Protein AF-A0A0D0ASL9-F1 (afdb_monomer_lite)

Sequence (94 aa):
MATTQSLRQTFHIVSISDLILCHLSPRTLVWLSRTCRMAHQAVTRFLQRAYNINRHLSRYFQDPLQFRSLQARTGLVISGSNALQFLDRTSYPE

pLDDT: mean 87.44, std 17.0, range [39.72, 98.38]

Secondary structure (DSSP, 8-state):
--HHHHTTTS--SPPHHHHHHTTS-HHHHHHHTTT-HHHHHHHHHHHHHHT-HHHHHTTT-S-HHHHHHHHHHHT----THHHHHHHHT-----

Foldseek 3Di:
DPPVVVVVPPDPDQPPLLVVLLPDAPVVLVVQLPPDVVSVVSSVVSCCVLLPQQVLCVVPDVGSVVVVVVCVVPVDDDDDPSVVCSNNSHDDDD

Organism: NCBI:txid930992

InterPro domains:
  IPR001810 F-box domain [PF00646] (19-45)

Radius of gyration: 16.53 Å; chains: 1; bounding box: 46×33×36 Å

Structure (mmCIF, N/CA/C/O backbone):
data_AF-A0A0D0ASL9-F1
#
_entry.id   AF-A0A0D0ASL9-F1
#
loop_
_atom_site.group_PDB
_atom_site.id
_atom_site.type_symbol
_atom_site.label_atom_id
_atom_site.label_alt_id
_atom_site.label_comp_id
_atom_site.label_asym_id
_atom_site.label_entity_id
_atom_site.label_seq_id
_atom_site.pdbx_PDB_ins_code
_atom_site.Cartn_x
_atom_site.Cartn_y
_atom_site.Cartn_z
_atom_site.occupancy
_atom_site.B_iso_or_equiv
_atom_site.auth_seq_id
_atom_site.auth_comp_id
_atom_site.auth_asym_id
_atom_site.auth_atom_id
_atom_site.pdbx_PDB_model_num
ATOM 1 N N . MET A 1 1 ? 24.289 25.446 -11.431 1.00 44.38 1 MET A N 1
ATOM 2 C CA . MET A 1 1 ? 23.969 24.097 -10.901 1.00 44.38 1 MET A CA 1
ATOM 3 C C . MET A 1 1 ? 22.810 24.134 -9.878 1.00 44.38 1 MET A C 1
ATOM 5 O O . MET A 1 1 ? 22.866 23.451 -8.871 1.00 44.38 1 MET A O 1
ATOM 9 N N . ALA A 1 2 ? 21.738 24.906 -10.130 1.00 39.72 2 ALA A N 1
ATOM 10 C CA . ALA A 1 2 ? 20.603 25.069 -9.195 1.00 39.72 2 ALA A CA 1
ATOM 11 C C . ALA A 1 2 ? 19.217 25.069 -9.884 1.00 39.72 2 ALA A C 1
ATOM 13 O O . ALA A 1 2 ? 18.187 25.226 -9.237 1.00 39.72 2 ALA A O 1
ATOM 14 N N . THR A 1 3 ? 19.164 24.884 -11.205 1.00 43.25 3 THR A N 1
ATOM 15 C CA . THR A 1 3 ? 17.942 25.055 -12.010 1.00 43.25 3 THR A CA 1
ATOM 16 C C . THR A 1 3 ? 1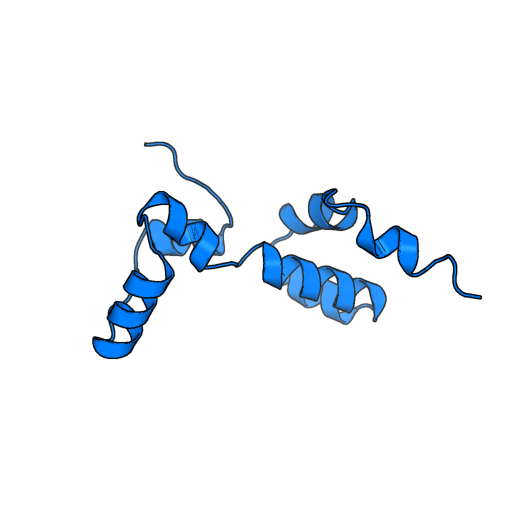7.134 23.767 -12.198 1.00 43.25 3 THR A C 1
ATOM 18 O O . THR A 1 3 ? 15.936 23.828 -12.452 1.00 43.25 3 THR A O 1
ATOM 21 N N . THR A 1 4 ? 17.730 22.587 -12.004 1.00 48.59 4 THR A N 1
ATOM 22 C CA . THR A 1 4 ? 17.040 21.290 -12.165 1.00 48.59 4 THR A CA 1
ATOM 23 C C . THR A 1 4 ? 16.161 20.896 -10.977 1.00 48.59 4 THR A C 1
ATOM 25 O O . THR A 1 4 ? 15.303 20.024 -11.114 1.00 48.59 4 THR A O 1
ATOM 28 N N . GLN A 1 5 ? 16.349 21.519 -9.811 1.00 49.03 5 GLN A N 1
ATOM 29 C CA . GLN A 1 5 ? 15.604 21.180 -8.595 1.00 49.03 5 GLN A CA 1
ATOM 30 C C . GLN A 1 5 ? 14.258 21.919 -8.512 1.00 49.03 5 GLN A C 1
ATOM 32 O O . GLN A 1 5 ? 13.279 21.332 -8.059 1.00 49.03 5 GLN A O 1
ATOM 37 N N . SER A 1 6 ? 14.190 23.142 -9.052 1.00 42.84 6 SER A N 1
ATOM 38 C CA . SER A 1 6 ? 12.982 23.984 -9.089 1.00 42.84 6 SER A CA 1
ATOM 39 C C . SER A 1 6 ? 11.884 23.412 -10.004 1.00 42.84 6 SER A C 1
ATOM 41 O O . SER A 1 6 ? 10.729 23.314 -9.597 1.00 42.84 6 SER A O 1
ATOM 43 N N . LEU A 1 7 ? 12.239 22.866 -11.178 1.00 47.00 7 LEU A N 1
ATOM 44 C CA . LEU A 1 7 ? 11.262 22.244 -12.093 1.00 47.00 7 LEU A CA 1
ATOM 45 C C . LEU A 1 7 ? 10.611 20.964 -11.543 1.00 47.00 7 LEU A C 1
ATOM 47 O O . LEU A 1 7 ? 9.567 20.542 -12.035 1.00 47.00 7 LEU A O 1
ATOM 51 N N . ARG A 1 8 ? 11.195 20.333 -10.514 1.00 48.25 8 ARG A N 1
ATOM 52 C CA . ARG A 1 8 ? 10.577 19.176 -9.846 1.00 48.25 8 ARG A CA 1
ATOM 53 C C . ARG A 1 8 ? 9.422 19.568 -8.923 1.00 48.25 8 ARG A C 1
ATOM 55 O O . ARG A 1 8 ? 8.637 18.692 -8.579 1.00 48.25 8 ARG A O 1
ATOM 62 N N . GLN A 1 9 ? 9.335 20.833 -8.505 1.00 46.81 9 GLN A N 1
ATOM 63 C CA . GLN A 1 9 ? 8.321 21.308 -7.557 1.00 46.81 9 GLN A CA 1
ATOM 64 C C . GLN A 1 9 ? 7.061 21.846 -8.248 1.00 46.81 9 GLN A C 1
ATOM 66 O O . GLN A 1 9 ? 6.002 21.865 -7.630 1.00 46.81 9 GLN A O 1
ATOM 71 N N . THR A 1 10 ? 7.142 22.250 -9.518 1.00 41.97 10 THR A N 1
ATOM 72 C CA . THR A 1 10 ? 6.058 22.991 -10.190 1.00 41.97 10 THR A CA 1
ATOM 73 C C . THR A 1 10 ? 5.049 22.111 -10.929 1.00 41.97 10 THR A C 1
ATOM 75 O O . THR A 1 10 ? 3.965 22.573 -11.272 1.00 41.97 10 THR A O 1
ATOM 78 N N . PHE A 1 11 ? 5.346 20.831 -11.152 1.00 45.91 11 PHE A N 1
ATOM 79 C CA . PHE A 1 11 ? 4.431 19.944 -11.861 1.00 45.91 11 PHE A CA 1
ATOM 80 C C . PHE A 1 11 ? 3.713 19.006 -10.893 1.00 45.91 11 PHE A C 1
ATOM 82 O O . PHE A 1 11 ? 4.186 17.917 -10.582 1.00 45.91 11 PHE A O 1
ATOM 89 N N . HIS A 1 12 ? 2.489 19.386 -10.520 1.00 51.44 12 HIS A N 1
ATOM 90 C CA . HIS A 1 12 ? 1.440 18.487 -10.010 1.00 51.44 12 HIS A CA 1
ATOM 91 C C . HIS A 1 12 ? 0.962 17.469 -11.082 1.00 51.44 12 HIS A C 1
ATOM 93 O O . HIS A 1 12 ? -0.129 16.910 -10.986 1.00 51.44 12 HIS A O 1
ATOM 99 N N . ILE A 1 13 ? 1.770 17.249 -12.126 1.00 58.84 13 ILE A N 1
ATOM 100 C CA . ILE A 1 13 ? 1.502 16.369 -13.257 1.00 58.84 13 ILE A CA 1
ATOM 101 C C . ILE A 1 13 ? 1.915 14.956 -12.853 1.00 58.84 13 ILE A C 1
ATOM 103 O O . ILE A 1 13 ? 3.021 14.731 -12.353 1.00 58.84 13 ILE A O 1
ATOM 107 N N . VAL A 1 14 ? 1.017 13.998 -13.079 1.00 67.31 14 VAL A N 1
ATOM 108 C CA . VAL A 1 14 ? 1.314 12.566 -12.981 1.00 67.31 14 VAL A CA 1
ATOM 109 C C . VAL A 1 14 ? 2.570 12.282 -13.807 1.00 67.31 14 VAL A C 1
ATOM 111 O O . VAL A 1 14 ? 2.606 12.548 -15.006 1.00 67.31 14 VAL A O 1
ATOM 114 N N . SER A 1 15 ? 3.630 11.785 -13.165 1.00 82.75 15 SER A N 1
ATOM 115 C CA . SER A 1 15 ? 4.871 11.461 -13.874 1.00 82.75 15 SER A CA 1
ATOM 116 C C . SER A 1 15 ? 4.582 10.427 -14.965 1.00 82.75 15 SER A C 1
ATOM 118 O O . SER A 1 15 ? 3.799 9.511 -14.735 1.00 82.75 15 SER A O 1
ATOM 120 N N . ILE A 1 16 ? 5.252 10.504 -16.119 1.00 87.12 16 ILE A N 1
ATOM 121 C CA . ILE 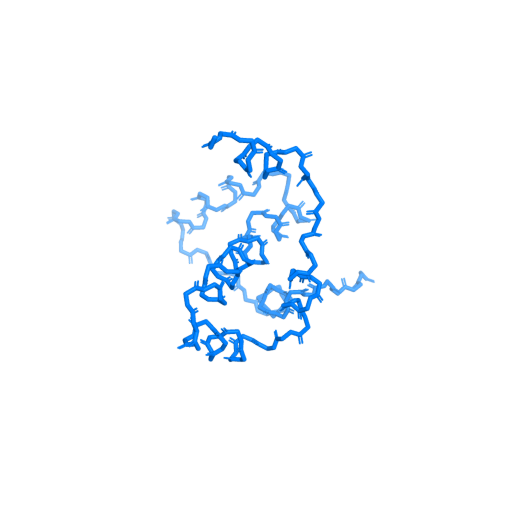A 1 16 ? 5.156 9.462 -17.162 1.00 87.12 16 ILE A CA 1
ATOM 122 C C . ILE A 1 16 ? 5.424 8.072 -16.563 1.00 87.12 16 ILE A C 1
ATOM 124 O O . ILE A 1 16 ? 4.758 7.100 -16.908 1.00 87.12 16 ILE A O 1
ATOM 128 N N . SER A 1 17 ? 6.337 7.985 -15.593 1.00 89.12 17 SER A N 1
ATOM 129 C CA . SER A 1 17 ? 6.585 6.752 -14.853 1.00 89.12 17 SER A CA 1
ATOM 130 C C . SER A 1 17 ? 5.334 6.245 -14.133 1.00 89.12 17 SER A C 1
ATOM 132 O O . SER A 1 17 ? 5.074 5.052 -14.165 1.00 89.12 17 SER A O 1
ATOM 134 N N . ASP A 1 18 ? 4.522 7.114 -13.530 1.00 91.31 18 ASP A N 1
ATOM 135 C CA . ASP A 1 18 ? 3.303 6.705 -12.820 1.00 91.31 18 ASP A CA 1
ATOM 136 C C . ASP A 1 18 ? 2.266 6.087 -13.767 1.00 91.31 18 ASP A C 1
ATOM 138 O O . ASP A 1 18 ? 1.590 5.139 -13.368 1.00 91.31 18 ASP A O 1
ATOM 142 N N . LEU A 1 19 ? 2.190 6.565 -15.017 1.00 91.44 19 LEU A N 1
ATOM 143 C CA . LEU A 1 19 ? 1.329 5.986 -16.058 1.00 91.44 19 LEU A CA 1
ATOM 144 C C . LEU A 1 19 ? 1.765 4.572 -16.454 1.00 91.44 19 LEU A C 1
ATOM 146 O O . LEU A 1 19 ? 0.938 3.752 -16.820 1.00 91.44 19 LEU A O 1
ATOM 150 N N . ILE A 1 20 ? 3.058 4.262 -16.376 1.00 93.19 20 ILE A N 1
ATOM 151 C CA . ILE A 1 20 ? 3.559 2.910 -16.654 1.00 93.19 20 ILE A CA 1
ATOM 152 C C . ILE A 1 20 ? 3.366 2.022 -15.418 1.00 93.19 20 ILE A C 1
ATOM 154 O O . ILE A 1 20 ? 2.883 0.895 -15.509 1.00 93.19 20 ILE A O 1
ATOM 158 N N . LEU A 1 21 ? 3.729 2.535 -14.240 1.00 95.44 21 LEU A N 1
ATOM 159 C CA . LEU A 1 21 ? 3.727 1.787 -12.983 1.00 95.44 21 LEU A CA 1
ATOM 160 C C . LEU A 1 21 ? 2.310 1.423 -12.505 1.00 95.44 21 LEU A C 1
ATOM 162 O O . LEU A 1 21 ? 2.147 0.413 -11.813 1.00 95.44 21 LEU A O 1
ATOM 166 N N . CYS A 1 22 ? 1.279 2.189 -12.883 1.00 94.19 22 CYS A N 1
ATOM 167 C CA . CYS A 1 22 ? -0.106 1.871 -12.528 1.00 94.19 22 CYS A CA 1
ATOM 168 C C . CYS A 1 22 ? -0.598 0.553 -13.139 1.00 94.19 22 CYS A C 1
ATOM 170 O O . CYS A 1 22 ? -1.377 -0.146 -12.496 1.00 94.19 22 CYS A O 1
ATOM 172 N N . HIS A 1 23 ? -0.064 0.153 -14.293 1.00 94.56 23 HIS A N 1
ATOM 173 C CA . HIS A 1 23 ? -0.427 -1.095 -14.966 1.00 94.56 23 HIS A CA 1
ATOM 174 C C . HIS A 1 23 ? 0.390 -2.312 -14.505 1.00 94.56 23 HIS A C 1
ATOM 176 O O . HIS A 1 23 ? 0.093 -3.441 -14.888 1.00 94.56 23 HIS A O 1
ATOM 182 N N . LEU A 1 24 ? 1.421 -2.121 -13.676 1.00 95.44 24 LEU A N 1
ATOM 183 C CA . LEU A 1 24 ? 2.259 -3.221 -13.202 1.00 95.44 24 LEU A CA 1
ATOM 184 C C . LEU A 1 24 ? 1.659 -3.890 -11.968 1.00 95.44 24 LEU A C 1
ATOM 186 O O . LEU A 1 24 ? 1.196 -3.210 -11.052 1.00 95.44 24 LEU A O 1
ATOM 190 N N . SER A 1 25 ? 1.740 -5.222 -11.899 1.00 93.94 25 SER A N 1
ATOM 191 C CA . SER A 1 25 ? 1.375 -5.971 -10.690 1.00 93.94 25 SER A CA 1
ATOM 192 C C . SER A 1 25 ? 2.267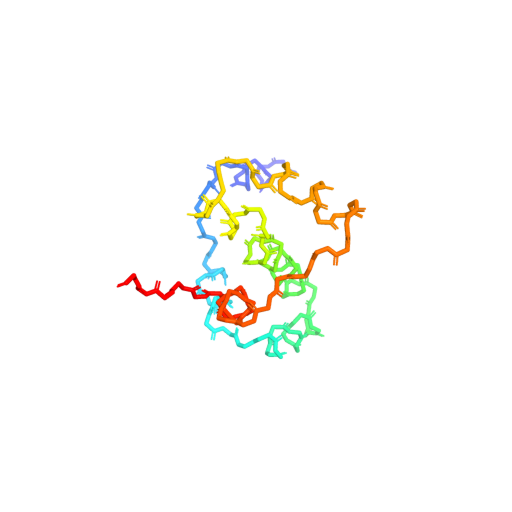 -5.580 -9.494 1.00 93.94 25 SER A C 1
ATOM 194 O O . SER A 1 25 ? 3.427 -5.196 -9.698 1.00 93.94 25 SER A O 1
ATOM 196 N N . PRO A 1 26 ? 1.799 -5.738 -8.238 1.00 93.38 26 PRO A N 1
ATOM 197 C CA . PRO A 1 26 ? 2.625 -5.505 -7.050 1.00 93.38 26 PRO A CA 1
ATOM 198 C C . PRO A 1 26 ? 3.940 -6.292 -7.080 1.00 93.38 26 PRO A C 1
ATOM 200 O O . PRO A 1 26 ? 4.999 -5.753 -6.761 1.00 93.38 26 PRO A O 1
ATOM 203 N N . ARG A 1 27 ? 3.896 -7.547 -7.554 1.00 95.56 27 ARG A N 1
ATOM 204 C CA . ARG A 1 27 ? 5.091 -8.370 -7.768 1.00 95.56 27 ARG A CA 1
ATOM 205 C C . ARG A 1 27 ? 6.053 -7.669 -8.727 1.00 95.56 27 ARG A C 1
ATOM 207 O O . ARG A 1 27 ? 7.209 -7.460 -8.375 1.00 95.56 27 ARG A O 1
ATOM 214 N N . THR A 1 28 ? 5.591 -7.282 -9.912 1.00 97.38 28 THR A N 1
ATOM 215 C CA . THR A 1 28 ? 6.438 -6.645 -10.932 1.00 97.38 28 THR A CA 1
ATOM 216 C C . THR A 1 28 ? 7.054 -5.340 -10.430 1.00 97.38 28 THR A C 1
ATOM 218 O O . THR A 1 28 ? 8.225 -5.088 -10.696 1.00 97.38 28 THR A O 1
ATOM 221 N N . LEU A 1 29 ? 6.317 -4.545 -9.648 1.00 97.12 29 LEU A N 1
ATOM 222 C CA . LEU A 1 29 ? 6.840 -3.328 -9.020 1.00 97.12 29 LEU A CA 1
ATOM 223 C C . LEU A 1 29 ? 8.012 -3.625 -8.078 1.00 97.12 29 LEU A C 1
ATOM 225 O O . LEU A 1 29 ? 9.044 -2.960 -8.157 1.00 97.12 29 LEU A O 1
ATOM 229 N N . VAL A 1 30 ? 7.886 -4.648 -7.227 1.00 97.12 30 VAL A N 1
ATOM 230 C CA . VAL A 1 30 ? 8.968 -5.071 -6.324 1.00 97.12 30 VAL A CA 1
ATOM 231 C C . VAL A 1 30 ? 10.198 -5.497 -7.119 1.00 97.12 30 VAL A C 1
ATOM 233 O O . VAL A 1 30 ? 11.295 -5.025 -6.829 1.00 97.12 30 VAL A O 1
ATOM 236 N N . TRP A 1 31 ? 10.037 -6.328 -8.149 1.00 98.25 31 TRP A N 1
ATOM 237 C CA . TRP A 1 31 ? 11.156 -6.734 -9.006 1.00 98.25 31 TRP A CA 1
ATOM 238 C C . TRP A 1 31 ? 11.805 -5.541 -9.715 1.00 98.25 31 TRP A C 1
ATOM 240 O O . TRP A 1 31 ? 13.023 -5.383 -9.653 1.00 98.25 31 TRP A O 1
ATOM 250 N N . LEU A 1 32 ? 11.004 -4.653 -10.307 1.00 97.81 32 LEU A N 1
ATOM 251 C CA . LEU A 1 32 ? 11.485 -3.447 -10.979 1.00 97.81 32 LEU A CA 1
ATOM 252 C C . LEU A 1 32 ? 12.263 -2.534 -10.024 1.00 97.81 32 LEU A C 1
ATOM 254 O O . LEU A 1 32 ? 13.301 -1.995 -10.391 1.00 97.81 32 LEU A O 1
ATOM 258 N N . SER A 1 33 ? 11.816 -2.400 -8.775 1.00 97.88 33 SER A N 1
ATOM 259 C CA . SER A 1 33 ? 12.507 -1.585 -7.768 1.00 97.88 33 SER A CA 1
ATOM 260 C C . SER A 1 33 ? 13.912 -2.087 -7.413 1.00 97.88 33 SER A C 1
ATOM 262 O O . SER A 1 33 ? 14.679 -1.350 -6.797 1.00 97.88 33 SER A O 1
ATOM 264 N N . ARG A 1 34 ? 14.255 -3.329 -7.779 1.00 98.19 34 ARG A N 1
ATOM 265 C CA . ARG A 1 34 ? 15.548 -3.961 -7.484 1.00 98.19 34 ARG A CA 1
ATOM 266 C C . ARG A 1 34 ? 16.528 -3.895 -8.655 1.00 98.19 34 ARG A C 1
ATOM 268 O O . ARG A 1 34 ? 17.668 -4.308 -8.486 1.00 98.19 34 ARG A O 1
ATOM 275 N N . THR A 1 35 ? 16.118 -3.380 -9.816 1.00 98.00 35 THR A N 1
ATOM 276 C CA . THR A 1 35 ? 16.981 -3.337 -11.009 1.00 98.00 35 THR A CA 1
ATOM 277 C C . THR A 1 35 ? 18.001 -2.203 -10.942 1.00 98.00 35 THR A C 1
ATOM 279 O O . THR A 1 35 ? 19.179 -2.414 -11.209 1.00 98.00 35 THR A O 1
ATOM 282 N N . CYS A 1 36 ? 17.575 -0.991 -10.572 1.00 97.38 36 CYS A N 1
ATOM 283 C CA . CYS A 1 36 ? 18.457 0.168 -10.452 1.00 97.38 36 CYS A CA 1
ATOM 284 C C . CYS A 1 36 ? 17.917 1.221 -9.471 1.00 97.38 36 CYS A C 1
ATOM 286 O O . CYS A 1 36 ? 16.732 1.247 -9.134 1.00 97.38 36 CYS A O 1
ATOM 288 N N . ARG A 1 37 ? 18.783 2.152 -9.042 1.00 95.06 37 ARG A N 1
ATOM 289 C CA . ARG A 1 37 ? 18.427 3.218 -8.082 1.00 95.06 37 ARG A CA 1
ATOM 290 C C . ARG A 1 37 ? 17.314 4.139 -8.597 1.00 95.06 37 ARG A C 1
ATOM 292 O O . ARG A 1 37 ? 16.482 4.580 -7.808 1.00 95.06 37 ARG A O 1
ATOM 299 N N . MET A 1 38 ? 17.284 4.429 -9.898 1.00 94.12 38 MET A N 1
ATOM 300 C CA . MET A 1 38 ? 16.230 5.262 -10.490 1.00 94.12 38 MET A CA 1
ATOM 301 C C . MET A 1 38 ? 14.870 4.561 -10.447 1.00 94.12 38 MET A C 1
ATOM 303 O O . MET A 1 38 ? 13.897 5.153 -9.984 1.00 94.12 38 MET A O 1
ATOM 307 N N . ALA A 1 39 ? 14.816 3.293 -10.864 1.00 95.31 39 ALA A N 1
ATOM 308 C CA . ALA A 1 39 ? 13.604 2.481 -10.805 1.00 95.31 39 ALA A CA 1
ATOM 309 C C . ALA A 1 39 ? 13.126 2.308 -9.359 1.00 95.31 39 ALA A C 1
ATOM 311 O O . ALA A 1 39 ? 11.945 2.493 -9.077 1.00 95.31 39 ALA A O 1
ATOM 312 N N . HIS A 1 40 ? 14.053 2.068 -8.429 1.00 96.75 40 HIS A N 1
ATOM 313 C CA . HIS A 1 40 ? 13.764 2.028 -7.002 1.00 96.75 40 HIS A CA 1
ATOM 314 C C . HIS A 1 40 ? 13.053 3.302 -6.524 1.00 96.75 40 HIS A C 1
ATOM 316 O O . HIS A 1 40 ? 11.975 3.236 -5.941 1.00 96.75 40 HIS A O 1
ATOM 322 N N . GLN A 1 41 ? 13.615 4.479 -6.814 1.00 95.19 41 GLN A N 1
ATOM 323 C CA . GLN A 1 41 ? 13.017 5.756 -6.415 1.00 95.19 41 GLN A CA 1
ATOM 324 C C . GLN A 1 41 ? 11.650 5.995 -7.064 1.00 95.19 41 GLN A C 1
ATOM 326 O O . GLN A 1 41 ? 10.744 6.498 -6.397 1.00 95.19 41 GLN A O 1
ATOM 331 N N . ALA A 1 42 ? 11.494 5.646 -8.344 1.00 94.50 42 ALA A N 1
ATOM 332 C CA . ALA A 1 42 ? 10.231 5.786 -9.060 1.00 94.50 42 ALA A CA 1
ATOM 333 C C . ALA A 1 42 ? 9.140 4.900 -8.441 1.00 94.50 42 ALA A C 1
ATOM 335 O O . ALA A 1 42 ? 8.075 5.408 -8.093 1.00 94.50 42 ALA A O 1
ATOM 336 N N . VAL A 1 43 ? 9.437 3.615 -8.215 1.00 96.88 43 VAL A N 1
ATOM 337 C CA . VAL A 1 43 ? 8.510 2.665 -7.587 1.00 96.88 43 VAL A CA 1
ATOM 338 C C . VAL A 1 43 ? 8.162 3.098 -6.166 1.00 96.88 43 VAL A C 1
ATOM 340 O O . VAL A 1 43 ? 6.983 3.190 -5.847 1.00 96.88 43 VAL A O 1
ATOM 343 N N . THR A 1 44 ? 9.140 3.438 -5.323 1.00 96.00 44 THR A N 1
ATOM 344 C CA . THR A 1 44 ? 8.881 3.859 -3.933 1.00 96.00 44 THR A CA 1
ATOM 345 C C . THR A 1 44 ? 7.946 5.065 -3.873 1.00 96.00 44 THR A C 1
ATOM 347 O O . THR A 1 44 ? 6.971 5.071 -3.122 1.00 96.00 44 THR A O 1
ATOM 350 N N . ARG A 1 45 ? 8.193 6.074 -4.716 1.00 94.31 45 ARG A N 1
ATOM 351 C CA . ARG A 1 45 ? 7.326 7.252 -4.824 1.00 94.31 45 ARG A CA 1
ATOM 352 C C . ARG A 1 45 ? 5.932 6.879 -5.320 1.00 94.31 45 ARG A C 1
ATOM 354 O O . ARG A 1 45 ? 4.951 7.400 -4.798 1.00 94.31 45 ARG A O 1
ATOM 361 N N . PHE A 1 46 ? 5.842 6.018 -6.328 1.00 94.75 46 PHE A N 1
ATOM 362 C CA . PHE A 1 46 ? 4.570 5.553 -6.867 1.00 94.75 46 PHE A CA 1
ATOM 363 C C . PHE A 1 46 ? 3.750 4.805 -5.807 1.00 94.75 46 PHE A C 1
ATOM 365 O O . PHE A 1 46 ? 2.587 5.140 -5.606 1.00 94.75 46 PHE A O 1
ATOM 372 N N . LEU A 1 47 ? 4.357 3.874 -5.062 1.00 94.81 47 LEU A N 1
ATOM 373 C CA . LEU A 1 47 ? 3.682 3.095 -4.018 1.00 94.81 47 LEU A CA 1
ATOM 374 C C . LEU A 1 47 ? 3.075 3.988 -2.926 1.00 94.81 47 LEU A C 1
ATOM 376 O O . LEU A 1 47 ? 1.935 3.763 -2.531 1.00 94.81 47 LEU A O 1
ATOM 380 N N . GLN A 1 48 ? 3.783 5.040 -2.499 1.00 92.81 48 GLN A N 1
ATOM 381 C CA . GLN A 1 48 ? 3.269 6.017 -1.525 1.00 92.81 48 GLN A CA 1
ATOM 382 C C . GLN A 1 48 ? 1.991 6.725 -2.004 1.00 92.81 48 GLN A C 1
ATOM 384 O O . GLN A 1 48 ? 1.126 7.058 -1.195 1.00 92.81 48 GLN A O 1
ATOM 389 N N . ARG A 1 49 ? 1.866 6.973 -3.315 1.00 91.62 49 ARG A N 1
ATOM 390 C CA . ARG A 1 49 ? 0.675 7.599 -3.910 1.00 91.62 49 ARG A CA 1
ATOM 391 C C . ARG A 1 49 ? -0.436 6.589 -4.180 1.00 91.62 49 ARG A C 1
ATOM 393 O O . ARG A 1 49 ? -1.598 6.896 -3.923 1.00 91.62 49 ARG A O 1
ATOM 400 N N . ALA A 1 50 ? -0.078 5.428 -4.723 1.00 93.69 50 ALA A N 1
ATOM 401 C CA . ALA A 1 50 ? -1.011 4.403 -5.174 1.00 93.69 50 ALA A CA 1
ATOM 402 C C . ALA A 1 50 ? -1.723 3.713 -4.003 1.00 93.69 50 ALA A C 1
ATOM 404 O O . ALA A 1 50 ? -2.926 3.499 -4.070 1.00 93.69 50 ALA A O 1
ATOM 405 N N . TYR A 1 51 ? -1.004 3.445 -2.909 1.00 94.31 51 TYR A N 1
ATOM 406 C CA . TYR A 1 51 ? -1.533 2.789 -1.708 1.00 94.31 51 TYR A CA 1
ATOM 407 C C . TYR A 1 51 ? -1.791 3.788 -0.574 1.00 94.31 51 TYR A C 1
ATOM 409 O O . TYR A 1 51 ? -1.492 3.539 0.595 1.00 94.31 51 TYR A O 1
ATOM 417 N N . ASN A 1 52 ? -2.346 4.954 -0.909 1.00 94.81 52 ASN A N 1
ATOM 418 C CA . ASN A 1 52 ? -2.755 5.930 0.095 1.00 94.81 52 ASN A CA 1
ATOM 419 C C . ASN A 1 52 ? -4.114 5.533 0.690 1.00 94.81 52 ASN A C 1
ATOM 421 O O . ASN A 1 52 ? -5.165 5.803 0.107 1.00 94.81 52 ASN A O 1
ATOM 425 N N . ILE A 1 53 ? -4.086 4.918 1.875 1.00 95.12 53 ILE A N 1
ATOM 426 C CA . ILE A 1 53 ? -5.293 4.434 2.556 1.00 95.12 53 ILE A CA 1
ATOM 427 C C . ILE A 1 53 ? -6.301 5.552 2.860 1.00 95.12 53 ILE A C 1
ATOM 429 O O . ILE A 1 53 ? -7.499 5.340 2.732 1.00 95.12 53 ILE A O 1
ATOM 433 N N . ASN A 1 54 ? -5.846 6.764 3.190 1.00 96.06 54 ASN A N 1
ATOM 434 C CA . ASN A 1 54 ? -6.752 7.876 3.494 1.00 96.06 54 ASN A CA 1
ATOM 435 C C . ASN A 1 54 ? -7.499 8.344 2.239 1.00 96.06 54 ASN A C 1
ATOM 437 O O . ASN A 1 54 ? -8.684 8.647 2.309 1.00 96.06 54 ASN A O 1
ATOM 441 N N . ARG A 1 55 ? -6.827 8.345 1.080 1.00 94.62 55 ARG A N 1
ATOM 442 C CA . ARG A 1 55 ? -7.461 8.625 -0.218 1.00 94.62 55 ARG A CA 1
ATOM 443 C C . ARG A 1 55 ? -8.459 7.537 -0.615 1.00 94.62 55 ARG A C 1
ATOM 445 O O . ARG A 1 55 ? -9.488 7.843 -1.198 1.00 94.62 55 ARG A O 1
ATOM 452 N N . HIS A 1 56 ? -8.156 6.272 -0.333 1.00 95.00 56 HIS A N 1
ATOM 453 C CA . HIS A 1 56 ? -9.098 5.176 -0.587 1.00 95.00 56 HIS A CA 1
ATOM 454 C C . HIS A 1 56 ? -10.359 5.319 0.272 1.00 95.00 56 HIS A C 1
ATOM 456 O O . HIS A 1 56 ? -11.479 5.235 -0.225 1.00 95.00 56 HIS A O 1
ATOM 462 N N . LEU A 1 57 ? -10.170 5.616 1.558 1.00 95.50 57 LEU A N 1
ATOM 463 C CA . LEU A 1 57 ? -11.246 5.756 2.533 1.00 95.50 57 LEU A CA 1
ATOM 464 C C . LEU A 1 57 ? -12.075 7.034 2.373 1.00 95.50 57 LEU A C 1
ATOM 466 O O . LEU A 1 57 ? -13.221 7.049 2.814 1.00 95.50 57 LEU A O 1
ATOM 470 N N . SER A 1 58 ? -11.558 8.076 1.714 1.00 95.50 58 SER A N 1
ATOM 471 C CA . SER A 1 58 ? -12.300 9.330 1.504 1.00 95.50 58 SER A CA 1
ATOM 472 C C . SER A 1 58 ? -13.540 9.177 0.623 1.00 95.50 58 SER A C 1
ATOM 474 O O . SER A 1 58 ? -14.351 10.091 0.552 1.00 95.50 58 SER A O 1
ATOM 476 N N . ARG A 1 59 ? -13.696 8.037 -0.063 1.00 92.19 59 ARG A N 1
ATOM 477 C CA . ARG A 1 59 ? -14.929 7.687 -0.782 1.00 92.19 59 ARG A CA 1
ATOM 478 C C . ARG A 1 59 ? -16.072 7.284 0.150 1.00 92.19 59 ARG A C 1
ATOM 480 O O . ARG A 1 59 ? -17.226 7.440 -0.216 1.00 92.19 59 ARG A O 1
ATOM 487 N N . TYR A 1 60 ? -15.745 6.772 1.336 1.00 92.00 60 TYR A N 1
ATOM 488 C CA . TYR A 1 60 ? -16.707 6.200 2.283 1.00 92.00 60 TYR A CA 1
ATOM 489 C C . TYR A 1 60 ? -16.878 7.062 3.538 1.00 92.00 60 TYR A C 1
ATOM 491 O O . TYR A 1 60 ? -17.925 7.029 4.177 1.00 92.00 60 TYR A O 1
ATOM 499 N N . PHE A 1 61 ? -15.852 7.836 3.897 1.00 94.94 61 PHE A N 1
ATOM 500 C CA . PHE A 1 61 ? -15.820 8.638 5.114 1.00 94.94 61 PHE A CA 1
ATOM 501 C C . PHE A 1 61 ? -15.436 10.079 4.794 1.00 94.94 61 PHE A C 1
ATOM 503 O O . PHE A 1 61 ? -14.450 10.320 4.099 1.00 94.94 61 PHE A O 1
ATOM 510 N N . GLN A 1 62 ? -16.170 11.036 5.369 1.00 96.94 62 GLN A N 1
ATOM 511 C CA . GLN A 1 62 ? -15.825 12.460 5.282 1.00 96.94 62 GLN A CA 1
ATOM 512 C C . GLN A 1 62 ? -14.472 12.759 5.946 1.00 96.94 62 GLN A C 1
ATOM 514 O O . GLN A 1 62 ? -13.689 13.545 5.419 1.00 96.94 62 GLN A O 1
ATOM 519 N N . ASP A 1 63 ? -14.179 12.087 7.065 1.00 97.31 63 ASP A N 1
ATOM 520 C CA . ASP A 1 63 ? -12.896 12.165 7.767 1.00 97.31 63 ASP A CA 1
ATOM 521 C C . ASP A 1 63 ? -12.256 10.767 7.897 1.00 97.31 63 ASP A C 1
ATOM 523 O O . ASP A 1 63 ? -12.477 10.042 8.877 1.00 97.31 63 ASP A O 1
ATOM 527 N N . PRO A 1 64 ? -11.438 10.360 6.910 1.00 97.19 64 PRO A N 1
ATOM 528 C CA . PRO A 1 64 ? -10.704 9.101 6.955 1.00 97.19 64 PRO A CA 1
ATOM 529 C C . PRO A 1 64 ? -9.772 8.965 8.164 1.00 97.19 64 PRO A C 1
ATOM 531 O O . PRO A 1 64 ? -9.557 7.851 8.641 1.00 97.19 64 PRO A O 1
ATOM 534 N N . LEU A 1 65 ? -9.206 10.065 8.674 1.00 97.50 65 LEU A N 1
ATOM 535 C CA . LEU A 1 65 ? -8.260 10.027 9.793 1.00 97.50 65 LEU A CA 1
ATOM 536 C C . LEU A 1 65 ? -8.966 9.697 11.108 1.00 97.50 65 LEU A C 1
ATOM 538 O O . LEU A 1 65 ? -8.438 8.914 11.905 1.00 97.50 65 LEU A O 1
ATOM 542 N N . GLN A 1 66 ? -10.170 10.230 11.318 1.00 97.81 66 GLN A N 1
ATOM 543 C CA . GLN A 1 66 ? -11.004 9.827 12.449 1.00 97.81 66 GLN A CA 1
ATOM 544 C C . GLN A 1 66 ? -11.382 8.350 12.375 1.00 97.81 66 GLN A C 1
ATOM 546 O O . GLN A 1 66 ? -11.228 7.632 13.366 1.00 97.81 66 GLN A O 1
ATOM 551 N N . PHE A 1 67 ? -11.784 7.859 11.199 1.00 96.88 67 PHE A N 1
ATOM 552 C CA . PHE A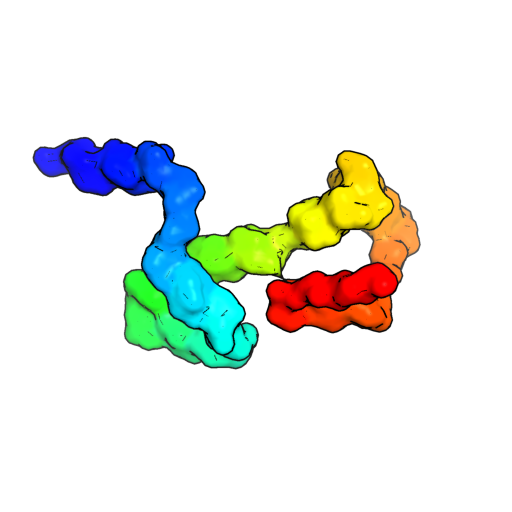 1 67 ? -12.065 6.434 11.025 1.00 96.88 67 PHE A CA 1
ATOM 553 C C . PHE A 1 67 ? -10.830 5.569 11.329 1.00 96.88 67 PHE A C 1
ATOM 555 O O . PHE A 1 67 ? -10.921 4.584 12.060 1.00 96.88 67 PHE A O 1
ATOM 562 N N . ARG A 1 68 ? -9.638 5.968 10.874 1.00 96.50 68 ARG A N 1
ATOM 563 C CA . ARG A 1 68 ? -8.389 5.256 11.196 1.00 96.50 68 ARG A CA 1
ATOM 564 C C . ARG A 1 68 ? -8.023 5.303 12.679 1.00 96.50 68 ARG A C 1
ATOM 566 O O . ARG A 1 68 ? -7.517 4.314 13.208 1.00 96.50 68 ARG A O 1
ATOM 573 N N . SER A 1 69 ? -8.305 6.412 13.358 1.00 97.81 69 SER A N 1
ATOM 574 C CA . SER A 1 69 ? -8.149 6.516 14.814 1.00 97.81 69 SER A CA 1
ATOM 575 C C . SER A 1 69 ? -9.079 5.542 15.544 1.00 97.81 69 SER A C 1
ATOM 577 O O . SER A 1 69 ? -8.664 4.888 16.500 1.00 97.81 69 SER A O 1
ATOM 579 N N . LEU A 1 70 ? -10.316 5.378 15.063 1.00 97.06 70 LEU A N 1
ATOM 580 C CA . LEU A 1 70 ? -11.244 4.368 15.572 1.00 97.06 70 LEU A CA 1
ATOM 581 C C . LEU A 1 70 ? -10.716 2.947 15.335 1.00 97.06 70 LEU A C 1
ATOM 583 O O . LEU A 1 70 ? -10.720 2.144 16.269 1.00 97.06 70 LEU A O 1
ATOM 587 N N . GLN A 1 71 ? -10.209 2.646 14.134 1.00 97.00 71 GLN A N 1
ATOM 588 C CA . GLN A 1 71 ? -9.599 1.345 13.832 1.00 97.00 71 GLN A CA 1
ATOM 589 C C . GLN A 1 71 ? -8.452 1.017 14.789 1.00 97.00 71 GLN A C 1
ATOM 591 O O . GLN A 1 71 ? -8.421 -0.073 15.351 1.00 97.00 71 GLN A O 1
ATOM 596 N N . ALA A 1 72 ? -7.548 1.972 15.024 1.00 97.31 72 ALA A N 1
ATOM 597 C CA . ALA A 1 72 ? -6.413 1.786 15.925 1.00 97.31 72 ALA A CA 1
ATOM 598 C C . ALA A 1 72 ? -6.847 1.511 17.375 1.00 97.31 72 ALA A C 1
ATOM 600 O O . ALA A 1 72 ? -6.228 0.702 18.058 1.00 97.31 72 ALA A O 1
ATOM 601 N N . ARG A 1 73 ? -7.925 2.156 17.839 1.00 98.38 73 ARG A N 1
ATOM 602 C CA . ARG A 1 73 ? -8.455 1.979 19.202 1.00 98.38 73 ARG A CA 1
ATOM 603 C C . ARG A 1 73 ? -9.211 0.669 19.407 1.00 98.38 73 ARG A C 1
ATOM 605 O O . ARG A 1 73 ? -9.269 0.184 20.529 1.00 98.38 73 ARG A O 1
ATOM 612 N N . THR A 1 74 ? -9.837 0.142 18.358 1.00 98.06 74 THR A N 1
ATOM 613 C CA . THR A 1 74 ? -10.788 -0.982 18.457 1.00 98.06 74 THR A CA 1
ATOM 614 C C . THR A 1 74 ? -10.278 -2.276 17.832 1.00 98.06 74 THR A C 1
ATOM 616 O O . THR A 1 74 ? -10.881 -3.323 18.035 1.00 98.06 74 THR A O 1
ATOM 619 N N . GLY A 1 75 ? -9.194 -2.223 17.055 1.00 96.88 75 GLY A N 1
ATOM 620 C CA . GLY A 1 75 ? -8.738 -3.355 16.251 1.00 96.88 75 GLY A CA 1
ATOM 621 C C . GLY A 1 75 ? -9.631 -3.639 15.039 1.00 96.88 75 GLY A C 1
ATOM 622 O O . GLY A 1 75 ? -9.581 -4.741 14.501 1.00 96.88 75 GLY A O 1
ATOM 623 N N . LEU A 1 76 ? -10.456 -2.676 14.604 1.00 95.38 76 LEU A N 1
ATOM 624 C CA . LEU A 1 76 ? -11.358 -2.862 13.467 1.00 95.38 76 LEU A CA 1
ATOM 625 C C . LEU A 1 76 ? -10.578 -3.127 12.175 1.00 95.38 76 LEU A C 1
ATOM 627 O O . LEU A 1 76 ? -9.735 -2.330 11.752 1.00 95.38 76 LEU A O 1
ATOM 631 N N . VAL A 1 77 ? -10.933 -4.225 11.511 1.00 94.62 77 VAL A N 1
ATOM 632 C CA . VAL A 1 77 ? -10.340 -4.664 10.246 1.00 94.62 77 VAL A CA 1
ATOM 633 C C . VAL A 1 77 ? -11.308 -4.396 9.098 1.00 94.62 77 VAL A C 1
ATOM 635 O O . VAL A 1 77 ? -12.496 -4.692 9.19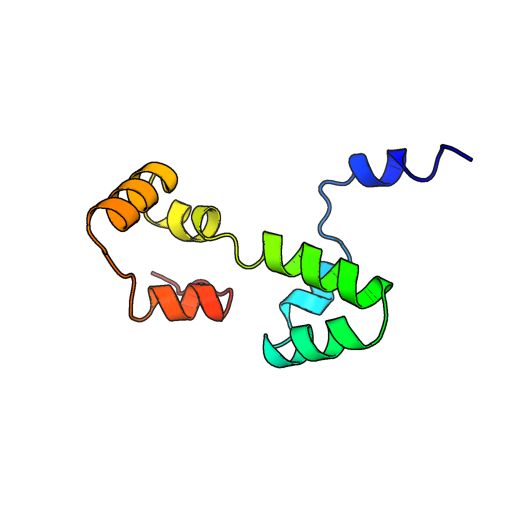2 1.00 94.62 77 VAL A O 1
ATOM 638 N N . ILE A 1 78 ? -10.788 -3.856 7.994 1.00 93.94 78 ILE A N 1
ATOM 639 C CA . ILE A 1 78 ? -11.505 -3.806 6.715 1.00 93.94 78 ILE A CA 1
ATOM 640 C C . ILE A 1 78 ? -11.236 -5.114 5.975 1.00 93.94 78 ILE A C 1
ATOM 642 O O . ILE A 1 78 ? -10.079 -5.494 5.797 1.00 93.94 78 ILE A O 1
ATOM 646 N N . SER A 1 79 ? -12.292 -5.773 5.508 1.00 92.69 79 SER A N 1
ATOM 647 C CA . SER A 1 79 ? -12.207 -7.015 4.739 1.00 92.69 79 SER A CA 1
ATOM 648 C C . SER A 1 79 ? -13.057 -6.953 3.463 1.00 92.69 79 SER A C 1
ATOM 650 O O . SER A 1 79 ? -13.693 -5.940 3.158 1.00 92.69 79 SER A O 1
ATOM 652 N N . GLY A 1 80 ? -13.034 -8.037 2.685 1.00 94.12 80 GLY A N 1
ATOM 653 C CA . GLY A 1 80 ? -13.876 -8.200 1.501 1.00 94.12 80 GLY A CA 1
ATOM 654 C C . GLY A 1 80 ? -13.484 -7.299 0.328 1.00 94.12 80 GLY A C 1
ATOM 655 O O . GLY A 1 80 ? -12.308 -7.000 0.109 1.00 94.12 80 GLY A O 1
ATOM 656 N N . SER A 1 81 ? -14.488 -6.875 -0.443 1.00 93.31 81 SER A N 1
ATOM 657 C CA . SER A 1 81 ? -14.311 -6.126 -1.695 1.00 93.31 81 SER A CA 1
ATOM 658 C C . SER A 1 81 ? -13.570 -4.802 -1.510 1.00 93.31 81 SER A C 1
ATOM 660 O O . SER A 1 81 ? -12.873 -4.369 -2.422 1.00 93.31 81 SER A O 1
ATOM 662 N N . ASN A 1 82 ? -13.658 -4.172 -0.337 1.00 93.94 82 ASN A N 1
ATOM 663 C CA . ASN A 1 82 ? -12.936 -2.933 -0.059 1.00 93.94 82 ASN A CA 1
ATOM 664 C C . ASN A 1 82 ? -11.416 -3.159 0.013 1.00 93.94 82 ASN A C 1
ATOM 666 O O . ASN A 1 82 ? -10.648 -2.388 -0.565 1.00 93.94 82 ASN A O 1
ATOM 670 N N . ALA A 1 83 ? -10.991 -4.244 0.669 1.00 94.19 83 ALA A N 1
ATOM 671 C CA . ALA A 1 83 ? -9.583 -4.622 0.748 1.00 94.19 83 ALA A CA 1
ATOM 672 C C . ALA A 1 83 ? -9.029 -4.993 -0.637 1.00 94.19 83 ALA A C 1
ATOM 674 O O . ALA A 1 83 ? -7.930 -4.566 -0.987 1.00 94.19 83 ALA A O 1
ATOM 675 N N . LEU A 1 84 ? -9.809 -5.723 -1.444 1.00 94.19 84 LEU A N 1
ATOM 676 C CA . LEU A 1 84 ? -9.432 -6.058 -2.822 1.00 94.19 84 LEU A CA 1
ATOM 677 C C . LEU A 1 84 ? -9.288 -4.804 -3.688 1.00 94.19 84 LEU A C 1
ATOM 679 O O . LEU A 1 84 ? -8.245 -4.613 -4.299 1.00 94.19 84 LEU A O 1
ATOM 683 N N . GLN A 1 85 ? -10.265 -3.894 -3.657 1.00 94.00 85 GLN A N 1
ATOM 684 C CA . GLN A 1 85 ? -10.196 -2.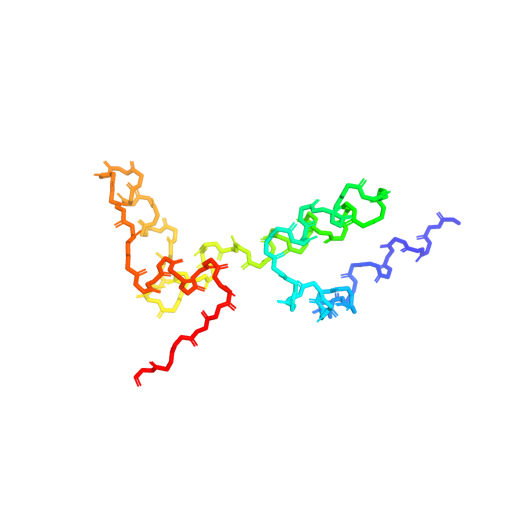625 -4.391 1.00 94.00 85 GLN A CA 1
ATOM 685 C C . GLN A 1 85 ? -8.947 -1.804 -4.042 1.00 94.00 85 GLN A C 1
ATOM 687 O O . GLN A 1 85 ? -8.303 -1.248 -4.934 1.00 94.00 85 GLN A O 1
ATOM 692 N N . PHE A 1 86 ? -8.571 -1.756 -2.759 1.00 94.50 86 PHE A N 1
ATOM 693 C CA . PHE A 1 86 ? -7.354 -1.070 -2.325 1.00 94.50 86 PHE A CA 1
ATOM 694 C C . PHE A 1 86 ? -6.083 -1.726 -2.883 1.00 94.50 86 PHE A C 1
ATOM 696 O O . PHE A 1 86 ? -5.192 -1.030 -3.373 1.00 94.50 86 PHE A O 1
ATOM 703 N N . LEU A 1 87 ? -5.993 -3.058 -2.822 1.00 92.19 87 LEU A N 1
ATOM 704 C CA . LEU A 1 87 ? -4.823 -3.808 -3.287 1.00 92.19 87 LEU A CA 1
ATOM 705 C C . LEU A 1 87 ? -4.691 -3.800 -4.817 1.00 92.19 87 LEU A C 1
ATOM 707 O O . LEU A 1 87 ? -3.586 -3.638 -5.337 1.00 92.19 87 LEU A O 1
ATOM 711 N N . ASP A 1 88 ? -5.809 -3.899 -5.531 1.00 92.44 88 ASP A N 1
ATOM 712 C CA . ASP A 1 88 ? -5.849 -3.855 -6.994 1.00 92.44 88 ASP A CA 1
ATOM 713 C C . ASP A 1 88 ? -5.694 -2.432 -7.541 1.00 92.44 88 ASP A C 1
ATOM 715 O O . ASP A 1 88 ? -5.361 -2.252 -8.713 1.00 92.44 88 ASP A O 1
ATOM 719 N N . ARG A 1 89 ? -5.840 -1.412 -6.683 1.00 92.62 89 ARG A N 1
ATOM 720 C CA . ARG A 1 89 ? -5.860 0.015 -7.047 1.00 92.62 89 ARG A CA 1
ATOM 721 C C . ARG A 1 89 ? -7.008 0.332 -8.012 1.00 92.62 89 ARG A C 1
ATOM 723 O O . ARG A 1 89 ? -6.856 1.137 -8.931 1.00 92.62 89 ARG A O 1
ATOM 730 N N . THR A 1 90 ? -8.163 -0.292 -7.791 1.00 91.56 90 THR A N 1
ATOM 731 C CA . THR A 1 90 ? -9.369 -0.153 -8.617 1.00 91.56 90 THR A CA 1
ATOM 732 C C . THR A 1 90 ? -10.533 0.440 -7.828 1.00 91.56 90 THR A C 1
ATOM 734 O O . THR A 1 90 ? -10.545 0.451 -6.600 1.00 91.56 90 THR A O 1
ATOM 737 N N . SER A 1 91 ? -11.542 0.926 -8.543 1.00 89.75 91 SER A N 1
ATOM 738 C CA . SER A 1 91 ? -12.859 1.267 -7.998 1.00 89.75 91 SER A CA 1
ATOM 739 C C . SER A 1 91 ? -13.901 0.357 -8.615 1.00 89.75 91 SER A C 1
ATOM 741 O O . SER A 1 91 ? -13.915 0.210 -9.838 1.00 89.75 91 SER A O 1
ATOM 743 N N . TYR A 1 92 ? -14.767 -0.223 -7.796 1.00 89.62 92 TYR A N 1
ATOM 744 C CA . TYR A 1 92 ? -15.943 -0.914 -8.310 1.00 89.62 92 TYR A CA 1
ATOM 745 C C . TYR A 1 92 ? -17.081 0.099 -8.499 1.00 89.62 92 TYR A C 1
ATOM 747 O O . TYR A 1 92 ? -17.142 1.066 -7.737 1.00 89.62 92 TYR A O 1
ATOM 755 N N . PRO A 1 93 ? -17.916 -0.057 -9.539 1.00 84.75 93 PRO A N 1
ATOM 756 C CA . PRO A 1 93 ? -19.124 0.746 -9.692 1.00 84.75 93 PRO A CA 1
ATOM 757 C C . PRO A 1 93 ? -20.121 0.448 -8.560 1.00 84.75 93 PRO A C 1
ATOM 759 O O . PRO A 1 93 ? -20.079 -0.641 -7.983 1.00 84.75 93 PRO A O 1
ATOM 762 N N . GLU A 1 94 ? -20.974 1.432 -8.261 1.00 71.62 94 GLU A N 1
ATOM 763 C CA . GLU A 1 94 ? -22.103 1.310 -7.320 1.00 71.62 94 GLU A CA 1
ATOM 764 C C . GLU A 1 94 ? -23.214 0.406 -7.872 1.00 71.62 94 GLU A C 1
ATOM 766 O O . GLU A 1 94 ? -23.471 0.473 -9.100 1.00 71.62 94 GLU A O 1
#